Protein AF-A0A3R8KGJ2-F1 (afdb_monomer_lite)

pLDDT: mean 86.98, std 13.28, range [32.97, 97.38]

Secondary structure (DSSP, 8-state):
-------TTPPPPGGG-EEEEEEEESS--PPTT-EEEEETTEEE-STTT-EEEGGGEEEEE-SS-EEEEEB-TTS-B-SPPEEEEEEEETTEEEEEEEETTEEEEEE-

Organism: NCBI:txid2306423

Radius of gyration: 13.86 Å; chains: 1; bounding box: 30×37×35 Å

Foldseek 3Di:
DDPPPPPQLFFDDPLPADKWFWDDKDPDPDPGGWIWGGGRAWTDTDPPVHIGGDPQWGWDDDPFKIWIAGADPVSHGDGDIKIWGFDDDPNFTWIFIDDPPMTIITGD

Sequence (108 aa):
MTASAQSVHQKIPKAYRGTWKLKHASNFKIKKHSKLIVKSRYVKGPQPIGTFKGHKLGVHKGKKFVSFYLINKKGHQVSESTTMRLTHYKHKKALAVGVDVSTLYFTK

Structure (mmCIF, N/CA/C/O backbone):
data_AF-A0A3R8KGJ2-F1
#
_entry.id   AF-A0A3R8KGJ2-F1
#
loop_
_atom_site.group_PDB
_atom_site.id
_atom_site.type_symbol
_atom_site.label_atom_id
_atom_site.label_alt_id
_atom_site.label_comp_id
_atom_site.label_asym_id
_atom_site.label_entity_id
_atom_site.label_seq_id
_atom_site.pdbx_PDB_ins_code
_atom_site.Cartn_x
_atom_site.Cartn_y
_atom_site.Cartn_z
_atom_site.occupancy
_atom_site.B_iso_or_equiv
_atom_site.auth_seq_id
_atom_site.auth_comp_id
_atom_site.auth_asym_id
_atom_site.auth_atom_id
_atom_site.pdbx_PDB_model_num
ATOM 1 N N . MET A 1 1 ? 9.492 -26.838 -19.213 1.00 32.97 1 MET A N 1
ATOM 2 C CA . MET A 1 1 ? 8.709 -26.081 -18.210 1.00 32.97 1 MET A CA 1
ATOM 3 C C . MET A 1 1 ? 8.848 -24.592 -18.499 1.00 32.97 1 MET A C 1
ATOM 5 O O . MET A 1 1 ? 9.862 -24.003 -18.160 1.00 32.97 1 MET A O 1
ATOM 9 N N . THR A 1 2 ? 7.891 -23.976 -19.188 1.00 34.53 2 THR A N 1
ATOM 10 C CA . THR A 1 2 ? 7.921 -22.532 -19.462 1.00 34.53 2 THR A CA 1
ATOM 11 C C . THR A 1 2 ? 7.249 -21.793 -18.311 1.00 34.53 2 THR A C 1
ATOM 13 O O . THR A 1 2 ? 6.024 -21.704 -18.238 1.00 34.53 2 THR A O 1
ATOM 16 N N . ALA A 1 3 ? 8.061 -21.290 -17.379 1.00 40.50 3 ALA A N 1
ATOM 17 C CA . ALA A 1 3 ? 7.620 -20.363 -16.346 1.00 40.50 3 ALA A CA 1
ATOM 18 C C . ALA A 1 3 ? 7.101 -19.089 -17.032 1.00 40.50 3 ALA A C 1
ATOM 20 O O . ALA A 1 3 ? 7.875 -18.242 -17.470 1.00 40.50 3 ALA A O 1
ATOM 21 N N . SER A 1 4 ? 5.778 -19.004 -17.195 1.00 41.34 4 SER A N 1
ATOM 22 C CA . SER A 1 4 ? 5.072 -17.854 -17.759 1.00 41.34 4 SER A CA 1
ATOM 23 C C . SER A 1 4 ? 5.599 -16.571 -17.125 1.00 41.34 4 SER A C 1
ATOM 25 O O . SER A 1 4 ? 5.399 -16.363 -15.928 1.00 41.34 4 SER A O 1
ATOM 27 N N . ALA A 1 5 ? 6.236 -15.712 -17.929 1.00 45.81 5 ALA A N 1
ATOM 28 C CA . ALA A 1 5 ? 6.664 -14.374 -17.548 1.00 45.81 5 ALA A CA 1
ATOM 29 C C . ALA A 1 5 ? 5.481 -13.643 -16.903 1.00 45.81 5 ALA A C 1
ATOM 31 O O . ALA A 1 5 ? 4.558 -13.172 -17.571 1.00 45.81 5 ALA A O 1
ATOM 32 N N . GLN A 1 6 ? 5.448 -13.636 -15.573 1.00 52.47 6 GLN A N 1
ATOM 33 C CA . GLN A 1 6 ? 4.334 -13.112 -14.808 1.00 52.47 6 GLN A CA 1
ATOM 34 C C . GLN A 1 6 ? 4.300 -11.609 -15.063 1.00 52.47 6 GLN A C 1
ATOM 36 O O . GLN A 1 6 ? 5.131 -10.886 -14.530 1.00 52.47 6 GLN A O 1
ATOM 41 N N . SER A 1 7 ? 3.390 -11.172 -15.947 1.00 56.97 7 SER A N 1
ATOM 42 C CA . SER A 1 7 ? 3.295 -9.806 -16.480 1.00 56.97 7 SER A CA 1
ATOM 43 C C . SER A 1 7 ? 3.693 -8.768 -15.427 1.00 56.97 7 SER A C 1
ATOM 45 O O . SER A 1 7 ? 2.892 -8.417 -14.561 1.00 56.97 7 SER A O 1
ATOM 47 N N . VAL A 1 8 ? 4.914 -8.243 -15.529 1.00 56.62 8 VAL A N 1
ATOM 48 C CA . VAL A 1 8 ? 5.515 -7.333 -14.540 1.00 56.62 8 VAL A CA 1
ATOM 49 C C . VAL A 1 8 ? 4.655 -6.069 -14.349 1.00 56.62 8 VAL A C 1
ATOM 51 O O . VAL A 1 8 ? 4.622 -5.452 -13.287 1.00 56.62 8 VAL A O 1
ATOM 54 N N . HIS A 1 9 ? 3.847 -5.732 -15.358 1.00 62.41 9 HIS A N 1
ATOM 55 C CA . HIS A 1 9 ? 2.931 -4.596 -15.377 1.00 62.41 9 HIS A CA 1
ATOM 56 C C . HIS A 1 9 ? 1.503 -4.918 -14.917 1.00 62.41 9 HIS A C 1
ATOM 58 O O . HIS A 1 9 ? 0.537 -4.360 -15.457 1.00 62.41 9 HIS A O 1
ATOM 64 N N . GLN A 1 10 ? 1.328 -5.778 -13.918 1.00 76.06 10 GLN A N 1
ATOM 65 C CA . GLN A 1 10 ? 0.005 -6.042 -13.356 1.00 76.06 10 GLN A CA 1
ATOM 66 C C . GLN A 1 10 ? -0.586 -4.809 -12.654 1.00 76.06 10 GLN A C 1
ATOM 68 O O . GLN A 1 10 ? 0.107 -3.959 -12.101 1.00 76.06 10 GLN A O 1
ATOM 73 N N . LYS A 1 11 ? -1.915 -4.679 -12.727 1.00 89.62 11 LYS A N 1
ATOM 74 C CA . LYS A 1 11 ? -2.667 -3.631 -12.026 1.00 89.62 11 LYS A CA 1
ATOM 75 C C . LYS A 1 11 ? -3.018 -4.116 -10.621 1.00 89.62 11 LYS A C 1
ATOM 77 O O . LYS A 1 11 ? -3.427 -5.265 -10.454 1.00 89.62 11 LYS A O 1
ATOM 82 N N . ILE A 1 12 ? -2.994 -3.215 -9.642 1.00 92.19 12 ILE A N 1
ATOM 83 C CA . ILE A 1 12 ? -3.502 -3.502 -8.294 1.00 92.19 12 ILE A CA 1
ATOM 84 C C . ILE A 1 12 ? -5.008 -3.829 -8.387 1.00 92.19 12 ILE A C 1
ATOM 86 O O . ILE A 1 12 ? -5.747 -3.062 -9.024 1.00 92.19 12 ILE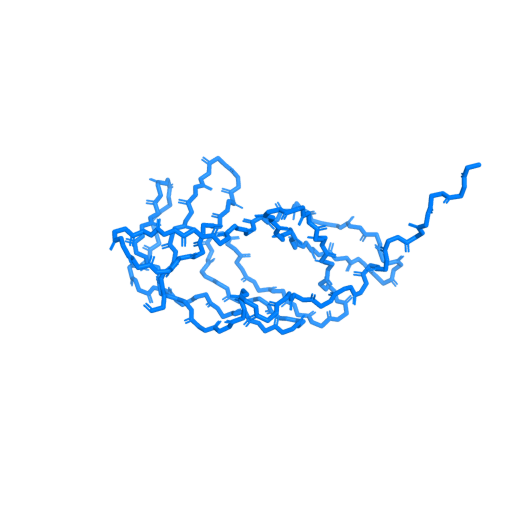 A O 1
ATOM 90 N N . PRO A 1 13 ? -5.505 -4.935 -7.798 1.00 93.44 13 PRO A N 1
ATOM 91 C CA . PRO A 1 13 ? -6.917 -5.326 -7.864 1.00 93.44 13 PRO A CA 1
ATOM 92 C C . PRO A 1 13 ? -7.870 -4.266 -7.299 1.00 93.44 13 PRO A C 1
ATOM 94 O O . PRO A 1 13 ? -7.531 -3.564 -6.347 1.00 93.44 13 PRO A O 1
ATOM 97 N N . LYS A 1 14 ? -9.091 -4.165 -7.852 1.00 94.06 14 LYS A N 1
ATOM 98 C CA . LYS A 1 14 ? -10.094 -3.151 -7.453 1.00 94.06 14 LYS A CA 1
ATOM 99 C C . LYS A 1 14 ? -10.374 -3.149 -5.945 1.00 94.06 14 LYS A C 1
ATOM 101 O O . LYS A 1 14 ? -10.487 -2.075 -5.365 1.00 94.06 14 LYS A O 1
ATOM 106 N N . ALA A 1 15 ? -10.404 -4.319 -5.306 1.00 94.44 15 ALA A N 1
ATOM 107 C CA . ALA A 1 15 ? -10.704 -4.457 -3.881 1.00 94.44 15 ALA A CA 1
ATOM 108 C C . ALA A 1 15 ? -9.717 -3.719 -2.949 1.00 94.44 15 ALA A C 1
ATOM 110 O O . ALA A 1 15 ? -10.115 -3.299 -1.862 1.00 94.44 15 ALA A O 1
ATOM 111 N N . TYR A 1 16 ? -8.470 -3.521 -3.390 1.00 95.44 16 TYR A N 1
ATOM 112 C CA . TYR A 1 16 ? -7.416 -2.810 -2.654 1.00 95.44 16 TYR A CA 1
ATOM 113 C C . TYR A 1 16 ? -7.423 -1.300 -2.924 1.00 95.44 16 TYR A C 1
ATOM 115 O O . TYR A 1 16 ? -6.838 -0.525 -2.171 1.00 95.44 16 TYR A O 1
ATOM 123 N N . ARG A 1 17 ? -8.075 -0.856 -4.005 1.00 95.75 17 ARG A N 1
ATOM 124 C CA . ARG A 1 17 ? -8.046 0.545 -4.436 1.00 95.75 17 ARG A CA 1
ATOM 125 C C . ARG A 1 17 ? -8.881 1.435 -3.520 1.00 95.75 17 ARG A C 1
ATOM 127 O O . ARG A 1 17 ? -9.862 1.001 -2.912 1.00 95.75 17 ARG A O 1
ATOM 134 N N . GLY A 1 18 ? -8.518 2.708 -3.477 1.00 96.31 18 GLY A N 1
ATOM 135 C CA . GLY A 1 18 ? -9.173 3.754 -2.705 1.00 96.31 18 GLY A CA 1
ATOM 136 C C . GLY A 1 18 ? -8.193 4.502 -1.812 1.00 96.31 18 GLY A C 1
ATOM 137 O O . GLY A 1 18 ? -6.982 4.284 -1.864 1.00 96.31 18 GLY A O 1
ATOM 138 N N . THR A 1 19 ? -8.747 5.384 -0.991 1.00 97.38 19 THR A N 1
ATOM 139 C CA . THR A 1 19 ? -8.009 6.104 0.045 1.00 97.38 19 THR A CA 1
ATOM 140 C C . THR A 1 19 ? -8.296 5.443 1.381 1.00 97.38 19 THR A C 1
ATOM 142 O O . THR A 1 19 ? -9.452 5.322 1.774 1.00 97.38 19 THR A O 1
ATOM 145 N N . TRP A 1 20 ? -7.244 5.030 2.069 1.00 96.75 20 TRP A N 1
ATOM 146 C CA . TRP A 1 20 ? -7.301 4.375 3.365 1.00 96.75 20 TRP A CA 1
ATOM 147 C C . TRP A 1 20 ? -6.631 5.268 4.409 1.00 96.75 20 TRP A C 1
ATOM 149 O O . TRP A 1 20 ? -5.671 5.972 4.103 1.00 96.75 20 TRP A O 1
ATOM 159 N N . LYS A 1 21 ? -7.137 5.271 5.638 1.00 96.25 21 LYS A N 1
ATOM 160 C CA . LYS A 1 21 ? -6.652 6.101 6.745 1.00 96.25 21 LYS A CA 1
ATOM 161 C C . LYS A 1 21 ? -5.946 5.224 7.768 1.00 96.25 21 LYS A C 1
ATOM 163 O O . LYS A 1 21 ? -6.523 4.240 8.226 1.00 96.25 21 LYS A O 1
ATOM 168 N N . LEU A 1 22 ? -4.729 5.602 8.151 1.00 94.44 22 LEU A N 1
ATOM 169 C CA . LEU A 1 22 ? -3.947 4.884 9.150 1.00 94.44 22 LEU A CA 1
ATOM 170 C C . LEU A 1 22 ? -4.686 4.867 10.493 1.00 94.44 22 LEU A C 1
ATOM 172 O O . LEU A 1 22 ? -5.078 5.920 11.005 1.00 94.44 22 LEU A O 1
ATOM 176 N N . LYS A 1 23 ? -4.849 3.672 11.060 1.00 93.88 23 LYS A N 1
ATOM 177 C CA . LYS A 1 23 ? -5.438 3.440 12.384 1.00 93.88 23 LYS A CA 1
ATOM 178 C C . LYS A 1 23 ? -4.420 2.956 13.399 1.00 93.88 23 LYS A C 1
ATOM 180 O O . LYS A 1 23 ? -4.492 3.368 14.552 1.00 93.88 23 LYS A O 1
ATOM 185 N N . HIS A 1 24 ? -3.490 2.112 12.969 1.00 91.19 24 HIS A N 1
ATOM 186 C CA . HIS A 1 24 ? -2.486 1.536 13.847 1.00 91.19 24 HIS A CA 1
ATOM 187 C C . HIS A 1 24 ? -1.174 1.311 13.095 1.00 91.19 24 HIS A C 1
ATOM 189 O O . HIS A 1 24 ? -1.189 0.892 11.937 1.00 91.19 24 HIS A O 1
ATOM 195 N N . ALA A 1 25 ? -0.066 1.595 13.770 1.00 89.19 25 ALA A N 1
ATOM 196 C CA . ALA A 1 25 ? 1.292 1.341 13.323 1.00 89.19 25 ALA A CA 1
ATOM 197 C C . ALA A 1 25 ? 2.042 0.729 14.507 1.00 89.19 25 ALA A C 1
ATOM 199 O O . ALA A 1 25 ? 2.045 1.339 15.574 1.00 89.19 25 ALA A O 1
ATOM 200 N N . SER A 1 26 ? 2.613 -0.464 14.335 1.00 80.44 26 SER A N 1
ATOM 201 C CA . SER A 1 26 ? 3.251 -1.187 15.440 1.00 80.44 26 SER A CA 1
ATOM 202 C C . SER A 1 26 ? 4.584 -0.556 15.851 1.00 80.44 26 SER A C 1
ATOM 204 O O . SER A 1 26 ? 4.727 -0.172 17.006 1.00 80.44 26 SER A O 1
ATOM 206 N N . ASN A 1 27 ? 5.523 -0.368 14.910 1.00 79.81 27 ASN A N 1
ATOM 207 C CA . ASN A 1 27 ? 6.895 0.059 15.245 1.00 79.81 27 ASN A CA 1
ATOM 208 C C . ASN A 1 27 ? 7.304 1.386 14.581 1.00 79.81 27 ASN A C 1
ATOM 210 O O . ASN A 1 27 ? 8.472 1.759 14.610 1.00 79.81 27 ASN A O 1
ATOM 214 N N . PHE A 1 28 ? 6.359 2.126 13.992 1.00 77.56 28 PHE A N 1
ATOM 215 C CA . PHE A 1 28 ? 6.638 3.420 13.362 1.00 77.56 28 PHE A CA 1
ATOM 216 C C . PHE A 1 28 ? 5.818 4.549 13.989 1.00 77.56 28 PHE A C 1
ATOM 218 O O . PHE A 1 28 ? 4.596 4.449 14.124 1.00 77.56 28 PHE A O 1
ATOM 225 N N . LYS A 1 29 ? 6.474 5.682 14.279 1.00 82.00 29 LYS A N 1
ATOM 226 C CA . LYS A 1 29 ? 5.816 6.937 14.681 1.00 82.00 29 LYS A CA 1
ATOM 227 C C . LYS A 1 29 ? 5.227 7.649 13.459 1.00 82.00 29 LYS A C 1
ATOM 229 O O . LYS A 1 29 ? 5.713 8.685 13.020 1.00 82.00 29 LYS A O 1
ATOM 234 N N . ILE A 1 30 ? 4.170 7.079 12.887 1.00 84.81 30 ILE A N 1
ATOM 235 C CA . ILE A 1 30 ? 3.436 7.687 11.771 1.00 84.81 30 ILE A CA 1
ATOM 236 C C . ILE A 1 30 ? 2.240 8.460 12.322 1.00 84.81 30 ILE A C 1
ATOM 238 O O . ILE A 1 30 ? 1.483 7.950 13.150 1.00 84.81 30 ILE A O 1
ATOM 242 N N . LYS A 1 31 ? 2.017 9.681 11.820 1.00 83.50 31 LYS A N 1
ATOM 243 C CA . LYS A 1 31 ? 0.851 10.491 12.191 1.00 83.50 31 LYS A CA 1
ATOM 244 C C . LYS A 1 31 ? -0.439 9.690 11.970 1.00 83.50 31 LYS A C 1
ATOM 246 O O . LYS A 1 31 ? -0.698 9.217 10.856 1.00 83.50 31 LYS A O 1
ATOM 251 N N . LYS A 1 32 ? -1.268 9.558 13.012 1.00 80.81 32 LYS A N 1
ATOM 252 C CA . LYS A 1 32 ? -2.602 8.938 12.908 1.00 80.81 32 LYS A CA 1
ATOM 253 C C . LYS A 1 32 ? -3.402 9.587 11.773 1.00 80.81 32 LYS A C 1
ATOM 255 O O . LYS A 1 32 ? -3.257 10.775 11.501 1.00 80.81 32 LYS A O 1
ATO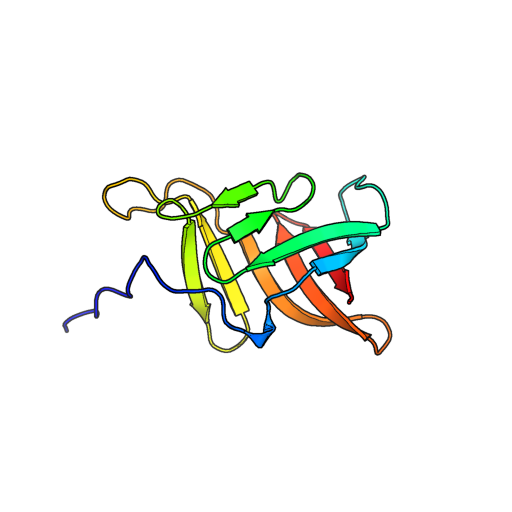M 260 N N . HIS A 1 33 ? -4.240 8.798 11.100 1.00 87.81 33 HIS A N 1
ATOM 261 C CA . HIS A 1 33 ? -5.032 9.219 9.935 1.00 87.81 33 HIS A CA 1
ATOM 262 C C . HIS A 1 33 ? -4.236 9.595 8.677 1.00 87.81 33 HIS A C 1
ATOM 264 O O . HIS A 1 33 ? -4.835 10.069 7.707 1.00 87.81 33 HIS A O 1
ATOM 270 N N . SER A 1 34 ? -2.926 9.323 8.640 1.00 93.00 34 SER A N 1
ATOM 271 C CA . SER A 1 34 ? -2.149 9.394 7.400 1.00 93.00 34 SER A CA 1
ATOM 272 C C . SER A 1 34 ? -2.814 8.571 6.299 1.00 93.00 34 SER A C 1
ATOM 274 O O . SER A 1 34 ? -3.337 7.480 6.542 1.00 93.00 34 SER A O 1
ATOM 276 N N . LYS A 1 35 ? -2.829 9.119 5.084 1.00 95.94 35 LYS A N 1
ATOM 277 C CA . LYS A 1 35 ? -3.544 8.530 3.952 1.00 95.94 35 LYS A CA 1
ATOM 278 C C . LYS A 1 35 ? -2.637 7.570 3.192 1.00 95.94 35 LYS A C 1
ATOM 280 O O . LYS A 1 35 ? -1.527 7.931 2.817 1.00 95.94 35 LYS A O 1
ATOM 285 N N . LEU A 1 36 ? -3.164 6.388 2.909 1.00 96.06 36 LEU A N 1
ATOM 286 C CA . LEU A 1 36 ? -2.655 5.466 1.908 1.00 96.06 36 LEU A CA 1
ATOM 287 C C . LEU A 1 36 ? -3.596 5.502 0.703 1.00 96.06 36 LEU A C 1
ATOM 289 O O . LEU A 1 36 ? -4.755 5.101 0.790 1.00 96.06 36 LEU A O 1
ATOM 293 N N . ILE A 1 37 ? -3.109 6.003 -0.424 1.00 97.06 37 ILE A N 1
ATOM 294 C CA . ILE A 1 37 ? -3.846 6.089 -1.682 1.00 97.06 37 ILE A CA 1
ATOM 295 C C . ILE A 1 37 ? -3.394 4.938 -2.567 1.00 97.06 37 ILE A C 1
ATOM 297 O O . ILE A 1 37 ? -2.229 4.873 -2.949 1.00 97.06 37 ILE A O 1
ATOM 301 N N . VAL A 1 38 ? -4.327 4.068 -2.940 1.00 96.56 38 VAL A N 1
ATOM 302 C CA . VAL A 1 38 ? -4.084 2.927 -3.824 1.00 96.56 38 VAL A CA 1
ATOM 303 C C . VAL A 1 38 ? -4.952 3.076 -5.072 1.00 96.56 38 VAL A C 1
ATOM 305 O O . VAL A 1 38 ? -6.180 3.102 -4.994 1.00 96.56 38 VAL A O 1
ATOM 308 N N . LYS A 1 39 ? -4.337 3.158 -6.251 1.00 95.62 39 LYS A N 1
ATOM 309 C CA . LYS A 1 39 ? -5.012 3.108 -7.561 1.00 95.62 39 LYS A CA 1
ATOM 310 C C . LYS A 1 39 ? -4.458 1.936 -8.376 1.00 95.62 39 LYS A C 1
ATOM 312 O O . LYS A 1 39 ? -3.635 1.166 -7.901 1.00 95.62 39 LYS A O 1
ATOM 317 N N . SER A 1 40 ? -4.915 1.771 -9.615 1.00 92.81 40 SER A N 1
ATOM 318 C CA . SER A 1 40 ? -4.521 0.643 -10.476 1.00 92.81 40 SER A CA 1
ATOM 319 C C . SER A 1 40 ? -3.007 0.521 -10.703 1.00 92.81 40 SER A C 1
ATOM 321 O O . SER A 1 40 ? -2.513 -0.599 -10.772 1.00 92.81 40 SER A O 1
ATOM 323 N N . ARG A 1 41 ? -2.291 1.646 -10.823 1.00 91.50 41 ARG A N 1
ATOM 324 C CA . ARG A 1 41 ? -0.833 1.731 -11.046 1.00 91.50 41 ARG A CA 1
ATOM 325 C C . ARG A 1 41 ? -0.178 2.814 -10.179 1.00 91.50 41 ARG A C 1
ATOM 327 O O . ARG A 1 41 ? 0.713 3.537 -10.624 1.00 91.50 41 ARG A O 1
ATOM 334 N N . TYR A 1 42 ? -0.695 3.000 -8.971 1.00 93.38 42 TYR A N 1
ATOM 335 C CA . TYR A 1 42 ? -0.221 4.045 -8.074 1.00 93.38 42 TYR A CA 1
ATOM 336 C C . TYR A 1 42 ? -0.450 3.648 -6.625 1.00 93.38 42 TYR A C 1
ATOM 338 O O . TYR A 1 42 ? -1.559 3.251 -6.269 1.00 93.38 42 TYR A O 1
ATOM 346 N N . VAL A 1 43 ? 0.578 3.810 -5.805 1.00 94.44 43 VAL A N 1
ATOM 347 C CA . VAL A 1 43 ? 0.503 3.699 -4.351 1.00 94.44 43 VAL A CA 1
ATOM 348 C C . VAL A 1 43 ? 1.203 4.917 -3.769 1.00 94.44 43 VAL A C 1
ATOM 350 O O . VAL A 1 43 ? 2.329 5.213 -4.148 1.00 94.44 43 VAL A O 1
ATOM 353 N N . LYS A 1 44 ? 0.554 5.638 -2.861 1.00 95.19 44 LYS A N 1
ATOM 354 C CA . LYS A 1 44 ? 1.187 6.704 -2.075 1.00 95.19 44 LYS A CA 1
ATOM 355 C C . LYS A 1 44 ? 0.778 6.552 -0.628 1.00 95.19 44 LYS A C 1
ATOM 357 O O . LYS A 1 44 ? -0.411 6.612 -0.331 1.00 95.19 44 LYS A O 1
ATOM 362 N N . GLY A 1 45 ? 1.749 6.379 0.250 1.00 93.56 45 GLY A N 1
ATOM 363 C CA . GLY A 1 45 ? 1.553 6.297 1.688 1.00 93.56 45 GLY A CA 1
ATOM 364 C C . GLY A 1 45 ? 2.547 7.171 2.452 1.00 93.56 45 GLY A C 1
ATOM 365 O O . GLY A 1 45 ? 3.430 7.785 1.848 1.00 93.56 45 GLY A O 1
ATOM 366 N N . PRO A 1 46 ? 2.402 7.241 3.784 1.00 90.62 46 PRO A N 1
ATOM 367 C CA . PRO A 1 46 ? 3.437 7.786 4.660 1.00 90.62 46 PRO A CA 1
ATOM 368 C C . PRO A 1 46 ? 4.725 6.955 4.564 1.00 90.62 46 PRO A C 1
ATOM 370 O O . PRO A 1 46 ? 4.685 5.805 4.128 1.00 90.62 46 PRO A O 1
ATOM 373 N N . GLN A 1 47 ? 5.861 7.499 4.999 1.00 86.50 47 GLN A N 1
ATOM 374 C CA . GLN A 1 47 ? 7.038 6.659 5.239 1.00 86.50 47 GLN A CA 1
ATOM 375 C C . GLN A 1 47 ? 6.731 5.631 6.345 1.00 86.50 47 GLN A C 1
ATOM 377 O O . GLN A 1 47 ? 5.976 5.953 7.267 1.00 86.50 47 GLN A O 1
ATOM 382 N N . PRO A 1 48 ? 7.250 4.396 6.246 1.00 86.31 48 PRO A N 1
ATOM 383 C CA . PRO A 1 48 ? 8.228 3.907 5.258 1.00 86.31 48 PRO A CA 1
ATOM 384 C C . PRO A 1 48 ? 7.650 3.478 3.895 1.00 86.31 48 PRO A C 1
ATOM 386 O O . PRO A 1 48 ? 8.419 3.158 3.001 1.00 86.31 48 PRO A O 1
ATOM 389 N N . ILE A 1 49 ? 6.324 3.488 3.690 1.00 88.88 49 ILE A N 1
ATOM 390 C CA . ILE A 1 49 ? 5.718 3.037 2.422 1.00 88.88 49 ILE A CA 1
ATOM 391 C C . ILE A 1 49 ? 6.226 3.890 1.252 1.00 88.88 49 ILE A C 1
ATOM 393 O O . ILE A 1 49 ? 6.710 3.362 0.265 1.00 88.88 49 ILE A O 1
ATOM 397 N N . GLY A 1 50 ? 6.120 5.217 1.333 1.00 88.94 50 GLY A N 1
ATOM 398 C CA . GLY A 1 50 ? 6.545 6.09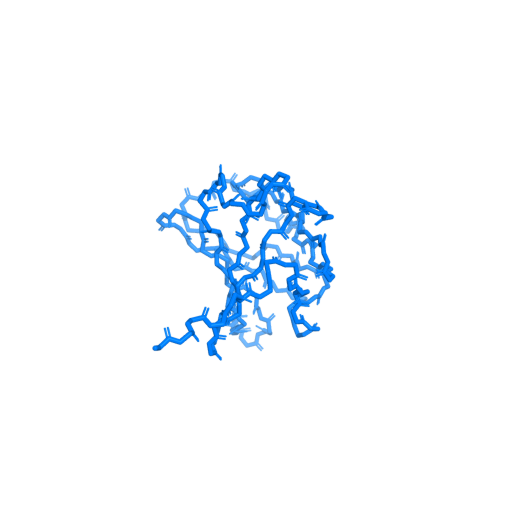6 0.238 1.00 88.94 50 GLY A CA 1
ATOM 399 C C . GLY A 1 50 ? 5.580 6.110 -0.959 1.00 88.94 50 GLY A C 1
ATOM 400 O O . GLY A 1 50 ? 4.370 5.912 -0.813 1.00 88.94 50 GLY A O 1
ATOM 401 N N . THR A 1 51 ? 6.090 6.442 -2.151 1.00 92.06 51 THR A N 1
ATOM 402 C CA . THR A 1 51 ? 5.279 6.637 -3.370 1.00 92.06 51 THR A CA 1
ATOM 403 C C . THR A 1 51 ? 5.791 5.803 -4.541 1.00 92.06 51 THR A C 1
ATOM 405 O O . THR A 1 51 ? 6.931 5.948 -4.967 1.00 92.06 51 THR A O 1
ATOM 408 N N . PHE A 1 52 ? 4.893 5.027 -5.142 1.00 89.88 52 PHE A N 1
ATOM 409 C CA . PHE A 1 52 ? 5.124 4.200 -6.320 1.00 89.88 52 PHE A CA 1
ATOM 410 C C . PHE A 1 52 ? 4.149 4.595 -7.425 1.00 89.88 52 PHE A C 1
ATOM 412 O O . PHE A 1 52 ? 2.944 4.719 -7.189 1.00 89.88 52 PHE A O 1
ATOM 419 N N . LYS A 1 53 ? 4.643 4.793 -8.651 1.00 87.31 53 LYS A N 1
ATOM 420 C CA . LYS A 1 53 ? 3.813 5.283 -9.759 1.00 87.31 53 LYS A CA 1
ATOM 421 C C . LYS A 1 53 ? 4.194 4.693 -11.115 1.00 87.31 53 LYS A C 1
ATOM 423 O O . LYS A 1 53 ? 5.372 4.556 -11.442 1.00 87.31 53 LYS A O 1
ATOM 428 N N . GLY A 1 54 ? 3.171 4.445 -11.932 1.00 81.00 54 GLY A N 1
ATOM 429 C CA . GLY A 1 54 ? 3.296 4.217 -13.372 1.00 81.00 54 GLY A CA 1
ATOM 430 C C . GLY A 1 54 ? 4.083 2.958 -13.7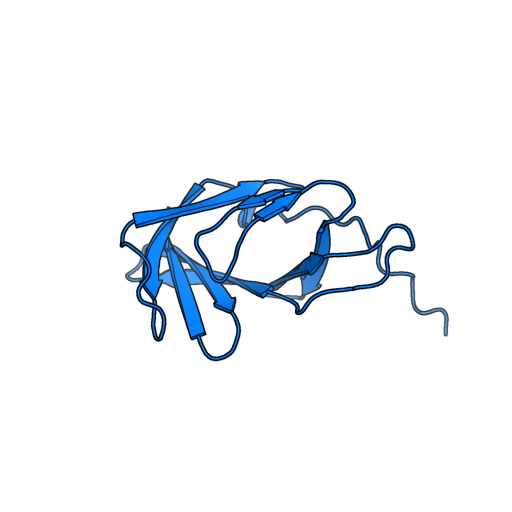31 1.00 81.00 54 GLY A C 1
ATOM 431 O O . GLY A 1 54 ? 3.906 1.910 -13.116 1.00 81.00 54 GLY A O 1
ATOM 432 N N . HIS A 1 55 ? 4.946 3.070 -14.742 1.00 80.06 55 HIS A N 1
ATOM 433 C CA . HIS A 1 55 ? 5.740 1.959 -15.283 1.00 80.06 55 HIS A CA 1
ATOM 434 C C . HIS A 1 55 ? 6.854 1.472 -14.354 1.00 80.06 55 HIS A C 1
ATOM 436 O O . HIS A 1 55 ? 7.416 0.416 -14.604 1.00 80.06 55 HIS A O 1
ATOM 442 N N . LYS A 1 56 ? 7.157 2.214 -13.281 1.00 85.88 56 LYS A N 1
ATOM 443 C CA . LYS A 1 56 ? 8.136 1.812 -12.264 1.00 85.88 56 LYS A CA 1
ATOM 444 C C . LYS A 1 56 ? 7.515 0.991 -11.134 1.00 85.88 56 LYS A C 1
ATOM 446 O O . LYS A 1 56 ? 8.233 0.617 -10.221 1.00 85.88 56 LYS A O 1
ATOM 451 N N . LEU A 1 57 ? 6.204 0.738 -11.158 1.00 89.75 57 LEU A N 1
ATOM 452 C CA . LEU A 1 57 ? 5.513 -0.055 -10.143 1.00 89.75 57 LEU A CA 1
ATOM 453 C C . LEU A 1 57 ? 5.314 -1.495 -10.627 1.00 89.75 57 LEU A C 1
ATOM 455 O O . LEU A 1 57 ? 4.484 -1.742 -11.506 1.00 89.75 57 LEU A O 1
ATOM 459 N N . GLY A 1 58 ? 6.046 -2.426 -10.019 1.00 91.06 58 GLY A N 1
ATOM 460 C CA . GLY A 1 58 ? 5.805 -3.860 -10.131 1.00 91.06 58 GLY A CA 1
ATOM 461 C C . GLY A 1 58 ? 4.699 -4.296 -9.176 1.00 91.06 58 GLY A C 1
ATOM 462 O O . GLY A 1 58 ? 4.605 -3.796 -8.055 1.00 91.06 58 GLY A O 1
ATOM 463 N N . VAL A 1 59 ? 3.835 -5.205 -9.626 1.00 91.75 59 VAL A N 1
ATOM 464 C CA . VAL A 1 59 ? 2.738 -5.745 -8.813 1.00 91.75 59 VAL A CA 1
ATOM 465 C C . VAL A 1 59 ? 2.726 -7.259 -8.935 1.00 91.75 59 VAL A C 1
ATOM 467 O O . VAL A 1 59 ? 2.570 -7.793 -10.030 1.00 91.75 59 VAL A O 1
ATOM 470 N N . HIS A 1 60 ? 2.801 -7.941 -7.798 1.00 90.62 60 HIS A N 1
ATOM 471 C CA . HIS A 1 60 ? 2.614 -9.380 -7.696 1.00 90.62 60 HIS A CA 1
ATOM 472 C C . HIS A 1 60 ? 1.314 -9.679 -6.941 1.00 90.62 60 HIS A C 1
ATOM 474 O O . HIS A 1 60 ? 1.078 -9.164 -5.847 1.00 90.62 60 HIS A O 1
ATOM 480 N N . LYS A 1 61 ? 0.449 -10.512 -7.527 1.00 90.50 61 LYS A N 1
ATOM 481 C CA . LYS A 1 61 ? -0.808 -10.960 -6.912 1.00 90.50 61 LYS A CA 1
ATOM 482 C C . LYS A 1 61 ? -0.647 -12.395 -6.414 1.00 90.50 61 LYS A C 1
ATOM 484 O O . LYS A 1 61 ? -0.567 -13.308 -7.229 1.00 90.50 61 LYS A O 1
ATOM 489 N N . GLY A 1 62 ? -0.663 -12.578 -5.100 1.00 87.94 62 GLY A N 1
ATOM 490 C CA . GLY A 1 62 ? -0.807 -13.887 -4.470 1.00 87.94 62 GLY A CA 1
ATOM 491 C C . GLY A 1 62 ? -2.272 -14.213 -4.161 1.00 87.94 62 GLY A C 1
ATOM 492 O O . GLY A 1 62 ? -3.164 -13.381 -4.331 1.00 87.94 62 GLY A O 1
ATOM 493 N N . LYS A 1 63 ? -2.534 -15.416 -3.633 1.00 86.94 63 LYS A N 1
ATOM 494 C CA . LYS A 1 63 ? -3.897 -15.900 -3.319 1.00 86.94 63 LYS A CA 1
ATOM 495 C C . LYS A 1 63 ? -4.670 -14.990 -2.349 1.00 86.94 63 LYS A C 1
ATOM 497 O O . LYS A 1 63 ? -5.882 -14.856 -2.468 1.00 86.94 63 LYS A O 1
ATOM 502 N N . LYS A 1 64 ? -3.980 -14.374 -1.381 1.00 90.25 64 LYS A N 1
ATOM 503 C CA . LYS A 1 64 ? -4.579 -13.517 -0.331 1.00 90.25 64 LYS A CA 1
ATOM 504 C C . LYS A 1 64 ? -3.831 -12.196 -0.112 1.00 90.25 64 LYS A C 1
ATOM 506 O O . LYS A 1 64 ? -4.062 -11.503 0.878 1.00 90.25 64 LYS A O 1
ATOM 511 N N . PHE A 1 65 ? -2.902 -11.854 -0.999 1.00 93.06 65 PHE A N 1
ATOM 512 C CA . PHE A 1 65 ? -2.065 -10.671 -0.838 1.00 93.06 65 PHE A CA 1
ATOM 513 C C . PHE A 1 65 ? -1.699 -10.047 -2.181 1.00 93.06 65 PHE A C 1
ATOM 515 O O . PHE A 1 65 ? -1.731 -10.696 -3.224 1.00 93.06 65 PHE A O 1
ATOM 522 N N . VAL A 1 66 ? -1.340 -8.771 -2.132 1.00 93.62 66 VAL A N 1
ATOM 523 C CA . VAL A 1 66 ? -0.776 -8.030 -3.257 1.00 93.62 66 VAL A CA 1
ATOM 524 C C . VAL A 1 66 ? 0.530 -7.429 -2.782 1.00 93.62 66 VAL A C 1
ATOM 526 O O . VAL A 1 66 ? 0.515 -6.627 -1.854 1.00 93.62 66 VAL A O 1
ATOM 529 N N . SER A 1 67 ? 1.635 -7.794 -3.414 1.00 92.69 67 SER A N 1
ATOM 530 C CA . SER A 1 67 ? 2.931 -7.168 -3.167 1.00 92.69 67 SER A CA 1
ATOM 531 C C . SER A 1 67 ? 3.225 -6.154 -4.259 1.00 92.69 67 SER A C 1
ATOM 533 O O . SER A 1 67 ? 2.838 -6.337 -5.416 1.00 92.69 67 SER A O 1
ATOM 535 N N . PHE A 1 68 ? 3.872 -5.061 -3.885 1.00 92.06 68 PHE A N 1
ATOM 536 C CA . PHE A 1 68 ? 4.279 -4.014 -4.803 1.00 92.06 68 PHE A CA 1
ATOM 537 C C . PHE A 1 68 ? 5.705 -3.557 -4.503 1.00 92.06 68 PHE A C 1
ATOM 539 O O . PHE A 1 68 ? 6.139 -3.559 -3.353 1.00 92.06 68 PHE A O 1
ATOM 546 N N . TYR A 1 69 ? 6.431 -3.200 -5.556 1.00 91.81 69 TYR A N 1
ATOM 547 C CA . TYR A 1 69 ? 7.859 -2.886 -5.518 1.00 91.81 69 TYR A CA 1
ATOM 548 C C . TYR A 1 69 ? 8.227 -1.969 -6.688 1.00 91.81 69 TYR A C 1
ATOM 550 O O . TYR A 1 69 ? 7.443 -1.788 -7.626 1.00 91.81 69 TYR A O 1
ATOM 558 N N . LEU A 1 70 ? 9.419 -1.376 -6.642 1.00 90.50 70 LEU A N 1
ATOM 559 C CA . LEU A 1 70 ? 9.977 -0.648 -7.772 1.00 90.50 70 LEU A CA 1
ATOM 560 C C . LEU A 1 70 ? 10.589 -1.617 -8.780 1.00 90.50 70 LEU A C 1
ATOM 562 O O . LEU A 1 70 ? 11.297 -2.553 -8.411 1.00 90.50 70 LEU A O 1
ATOM 566 N N . ILE A 1 71 ? 10.341 -1.351 -10.059 1.00 90.06 71 ILE A N 1
ATOM 567 C CA . ILE A 1 71 ? 10.982 -2.030 -11.185 1.00 90.06 71 ILE A CA 1
ATOM 568 C C . ILE A 1 71 ? 11.779 -1.036 -12.027 1.00 90.06 71 ILE A C 1
ATOM 570 O O . I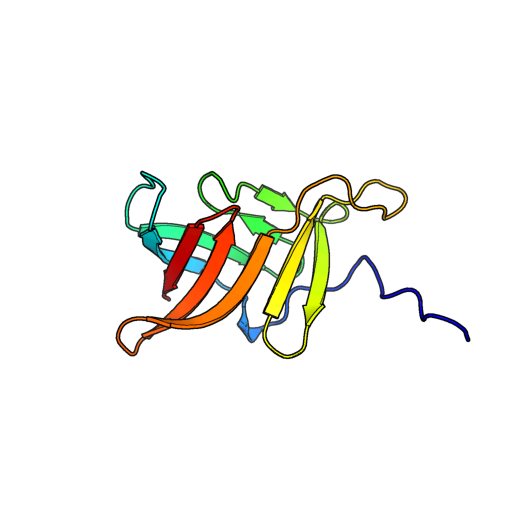LE A 1 71 ? 11.399 0.132 -12.169 1.00 90.06 71 ILE A O 1
ATOM 574 N N . ASN A 1 72 ? 12.887 -1.499 -12.599 1.00 88.88 72 ASN A N 1
ATOM 575 C CA . ASN A 1 72 ? 13.651 -0.736 -13.579 1.00 88.88 72 ASN A CA 1
ATOM 576 C C . ASN A 1 72 ? 12.993 -0.791 -14.972 1.00 88.88 72 ASN A C 1
ATOM 578 O O . ASN A 1 72 ? 11.978 -1.453 -15.185 1.00 88.88 72 ASN A O 1
ATOM 582 N N . LYS A 1 73 ? 13.591 -0.100 -15.952 1.00 85.31 73 LYS A N 1
ATOM 583 C CA . LYS A 1 73 ? 13.099 -0.084 -17.343 1.00 85.31 73 LYS A CA 1
ATOM 584 C C . LYS A 1 73 ? 13.087 -1.471 -18.005 1.00 85.31 73 LYS A C 1
ATOM 586 O O . LYS A 1 73 ? 12.318 -1.673 -18.934 1.00 85.31 73 LYS A O 1
ATOM 591 N N . LYS A 1 74 ? 13.912 -2.407 -17.523 1.00 85.19 74 LYS A N 1
ATOM 592 C CA . LYS A 1 74 ? 13.972 -3.806 -17.977 1.00 85.19 74 LYS A CA 1
ATOM 593 C C . LYS A 1 74 ? 12.960 -4.707 -17.248 1.00 85.19 74 LYS A C 1
ATOM 595 O O . LYS A 1 74 ? 12.930 -5.905 -17.483 1.00 85.19 74 LYS A O 1
ATOM 600 N N . GLY A 1 75 ? 12.143 -4.152 -16.346 1.00 83.31 75 GLY A N 1
ATOM 601 C CA . GLY A 1 75 ? 11.164 -4.903 -15.559 1.00 83.31 75 GLY A CA 1
ATOM 602 C C . GLY A 1 75 ? 11.749 -5.661 -14.364 1.00 83.31 75 GLY A C 1
ATOM 603 O O . GLY A 1 75 ? 11.012 -6.371 -13.685 1.00 83.31 75 GLY A O 1
ATOM 604 N N . HIS A 1 76 ? 13.040 -5.509 -14.062 1.00 85.88 76 HIS A N 1
ATOM 605 C CA . HIS A 1 76 ? 13.645 -6.163 -12.901 1.00 85.88 76 HIS A CA 1
ATOM 606 C C . HIS A 1 76 ? 13.319 -5.384 -11.631 1.00 85.88 76 HIS A C 1
ATOM 608 O O . HIS A 1 76 ? 13.346 -4.150 -11.633 1.00 85.88 76 HIS A O 1
ATOM 614 N N . GLN A 1 77 ? 13.034 -6.103 -10.549 1.00 90.56 77 GLN A N 1
ATOM 615 C CA . GLN A 1 77 ? 12.821 -5.521 -9.229 1.00 90.56 77 GLN A CA 1
ATOM 616 C C . GLN A 1 77 ? 14.102 -4.832 -8.733 1.00 90.56 77 GLN A C 1
ATOM 618 O O . GLN A 1 77 ? 15.190 -5.386 -8.842 1.00 90.56 77 GLN A O 1
ATOM 623 N N . VAL A 1 78 ? 13.961 -3.614 -8.203 1.00 89.88 78 VAL A N 1
ATOM 624 C CA . VAL A 1 78 ? 15.069 -2.783 -7.686 1.00 89.88 78 VAL A CA 1
ATOM 625 C C . VAL A 1 78 ? 14.799 -2.222 -6.287 1.00 89.88 78 VAL A C 1
ATOM 627 O O . VAL A 1 78 ? 15.530 -1.361 -5.811 1.00 89.88 78 VAL A O 1
ATOM 630 N N . SER A 1 79 ? 13.732 -2.673 -5.630 1.00 88.12 79 SER A N 1
ATOM 631 C CA . SER A 1 79 ? 13.455 -2.366 -4.226 1.00 88.12 79 SER A CA 1
ATOM 632 C C . SER A 1 79 ? 12.929 -3.596 -3.506 1.00 88.12 79 SER A C 1
ATOM 634 O O . SER A 1 79 ? 12.475 -4.554 -4.135 1.00 88.12 79 SER A O 1
ATOM 636 N N . GLU A 1 80 ? 12.888 -3.525 -2.184 1.00 88.00 80 GLU A N 1
ATOM 637 C CA . GLU A 1 80 ? 12.118 -4.468 -1.385 1.00 88.00 80 GLU A CA 1
ATOM 638 C C . GLU A 1 80 ? 10.629 -4.432 -1.750 1.00 88.00 80 GLU A C 1
ATOM 640 O O . GLU A 1 80 ? 10.096 -3.436 -2.261 1.00 88.00 80 GLU A O 1
ATOM 645 N N . SER A 1 81 ? 9.962 -5.558 -1.502 1.00 89.81 81 SER A N 1
ATOM 646 C CA . SER A 1 81 ? 8.531 -5.714 -1.726 1.00 89.81 81 SER A CA 1
ATOM 647 C C . SER A 1 81 ? 7.739 -5.299 -0.497 1.00 89.81 81 SER A C 1
ATOM 649 O O . SER A 1 81 ? 7.885 -5.872 0.576 1.00 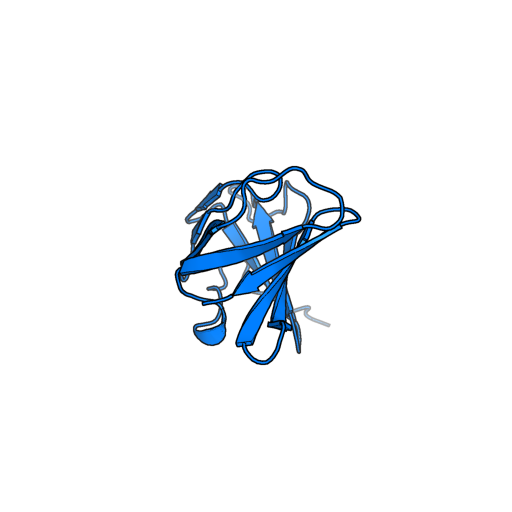89.81 81 SER A O 1
ATOM 651 N N . THR A 1 82 ? 6.812 -4.364 -0.675 1.00 92.38 82 THR A N 1
ATOM 652 C CA . THR A 1 82 ? 5.792 -4.056 0.330 1.00 92.38 82 THR A CA 1
ATOM 653 C C . THR A 1 82 ? 4.556 -4.903 0.072 1.00 92.38 82 THR A C 1
ATOM 655 O O . THR A 1 82 ? 4.065 -4.965 -1.056 1.00 92.38 82 THR A O 1
ATOM 658 N N . THR A 1 83 ? 4.016 -5.544 1.107 1.00 93.94 83 THR A N 1
ATOM 659 C CA . THR A 1 83 ? 2.879 -6.464 0.954 1.00 93.94 83 THR A CA 1
ATOM 660 C C . THR A 1 83 ? 1.601 -5.890 1.548 1.00 93.94 83 THR A C 1
ATOM 662 O O . THR A 1 83 ? 1.594 -5.393 2.667 1.00 93.94 83 THR A O 1
ATOM 665 N N . MET A 1 84 ? 0.490 -6.001 0.819 1.00 95.38 84 MET A N 1
ATOM 666 C CA . MET A 1 84 ? -0.854 -5.635 1.265 1.00 95.38 84 MET A CA 1
ATOM 667 C C . MET A 1 84 ? -1.747 -6.859 1.392 1.00 95.38 84 MET A C 1
ATOM 669 O O . MET A 1 84 ? -1.843 -7.684 0.479 1.00 95.38 84 MET A O 1
ATOM 673 N N . ARG A 1 85 ? -2.512 -6.913 2.477 1.00 96.31 85 ARG A N 1
ATOM 674 C CA . ARG A 1 85 ? -3.569 -7.900 2.697 1.00 96.31 85 ARG A CA 1
ATOM 675 C C . ARG A 1 85 ? -4.869 -7.191 3.034 1.00 96.31 85 ARG A C 1
ATOM 677 O O . ARG A 1 85 ? -4.890 -6.277 3.857 1.00 96.31 85 ARG A O 1
ATOM 684 N N . LEU A 1 86 ? -5.952 -7.614 2.391 1.00 96.19 86 LEU A N 1
ATOM 685 C CA . LEU A 1 86 ? -7.291 -7.221 2.814 1.00 96.19 86 LEU A CA 1
ATOM 686 C C . LEU A 1 86 ? -7.639 -7.991 4.083 1.00 96.19 86 LEU A C 1
ATOM 688 O O . LEU A 1 86 ? -7.481 -9.207 4.136 1.00 96.19 86 LEU A O 1
ATOM 692 N N . THR A 1 87 ? -8.087 -7.269 5.099 1.00 95.44 87 THR A N 1
ATOM 693 C CA . THR A 1 87 ? -8.441 -7.818 6.407 1.00 95.44 87 THR A CA 1
ATOM 694 C C . THR A 1 87 ? -9.544 -6.973 7.044 1.00 95.44 87 THR A C 1
ATOM 696 O O . THR A 1 87 ? -10.126 -6.097 6.396 1.00 95.44 87 THR A O 1
ATOM 699 N N . HIS A 1 88 ? -9.819 -7.214 8.320 1.00 94.69 88 HIS A N 1
ATOM 700 C CA . HIS A 1 88 ? -10.645 -6.366 9.160 1.00 94.69 88 HIS A CA 1
ATOM 701 C C . HIS A 1 88 ? -9.822 -5.847 10.341 1.00 94.69 88 HIS A C 1
ATOM 703 O O . HIS A 1 88 ? -9.012 -6.567 10.915 1.00 94.69 88 HIS A O 1
ATOM 709 N N . TYR A 1 89 ? -10.032 -4.586 10.704 1.00 92.62 89 TYR A N 1
ATOM 710 C CA . TYR A 1 89 ? -9.491 -3.978 11.915 1.00 92.62 89 TYR A CA 1
ATOM 711 C C . TYR A 1 89 ? -10.657 -3.378 12.697 1.00 92.62 89 TYR A C 1
ATOM 713 O O . TYR A 1 89 ? -11.322 -2.467 12.199 1.00 92.62 89 TYR A O 1
ATOM 721 N N . LYS A 1 90 ? -10.933 -3.910 13.895 1.00 91.06 90 LYS A N 1
ATOM 722 C CA . LYS A 1 90 ? -12.099 -3.535 14.721 1.00 91.06 90 LYS A CA 1
ATOM 723 C C . LYS A 1 90 ? -13.411 -3.535 13.914 1.00 91.06 90 LYS A C 1
ATOM 725 O O . LYS A 1 90 ? -14.077 -2.509 13.807 1.00 91.06 90 LYS A O 1
ATOM 730 N N . HIS A 1 91 ? -13.720 -4.665 13.270 1.00 92.50 91 HIS A N 1
ATOM 731 C CA . HIS A 1 91 ? -14.903 -4.885 12.413 1.00 92.50 91 HIS A CA 1
ATOM 732 C C . HIS A 1 91 ? -15.006 -4.007 11.152 1.00 92.50 91 HIS A C 1
ATOM 734 O O . HIS A 1 91 ? -15.954 -4.136 10.384 1.00 92.50 91 HIS A O 1
ATOM 740 N N . LYS A 1 92 ? -14.020 -3.145 10.876 1.00 92.81 92 LYS A N 1
ATOM 741 C CA . LYS A 1 92 ? -13.981 -2.325 9.660 1.00 92.81 92 LYS A CA 1
ATOM 742 C C . LYS A 1 92 ? -13.039 -2.936 8.640 1.00 92.81 92 LYS A C 1
ATOM 744 O O . LYS A 1 92 ? -11.945 -3.375 8.989 1.00 92.81 92 LYS A O 1
ATOM 749 N N . LYS A 1 93 ? -13.437 -2.917 7.366 1.00 94.88 93 LYS A N 1
ATOM 750 C CA . LYS A 1 93 ? -12.572 -3.331 6.256 1.00 94.88 93 LYS A CA 1
ATOM 751 C C . LYS A 1 93 ? -11.254 -2.560 6.307 1.00 94.88 93 LYS A C 1
ATOM 753 O O . LYS A 1 93 ? -11.245 -1.327 6.378 1.00 94.88 93 LYS A O 1
ATOM 758 N N . ALA A 1 94 ? -10.153 -3.294 6.235 1.00 96.50 94 ALA A N 1
ATOM 759 C CA . ALA A 1 94 ? -8.816 -2.760 6.396 1.00 96.50 94 ALA A CA 1
ATOM 760 C C . ALA A 1 94 ? -7.839 -3.298 5.347 1.00 96.50 94 ALA A C 1
ATOM 762 O O . ALA A 1 94 ? -8.010 -4.385 4.791 1.00 96.50 94 ALA A O 1
ATOM 763 N N . LEU A 1 95 ? -6.787 -2.522 5.111 1.00 96.69 95 LEU A N 1
ATOM 764 C CA . LEU A 1 95 ? -5.547 -2.976 4.508 1.00 96.69 95 LEU A CA 1
ATOM 765 C C . LEU A 1 95 ? -4.488 -3.088 5.595 1.00 96.69 95 LEU A C 1
ATOM 767 O O . LEU A 1 95 ? -4.116 -2.084 6.202 1.00 96.69 95 LEU A O 1
ATOM 771 N N . ALA A 1 96 ? -4.003 -4.306 5.804 1.00 96.12 96 ALA A N 1
ATOM 772 C CA . ALA A 1 96 ? -2.757 -4.547 6.509 1.00 96.12 96 ALA A CA 1
ATOM 773 C C . ALA A 1 96 ? -1.614 -4.413 5.502 1.00 96.12 96 ALA A C 1
ATOM 775 O O . ALA A 1 96 ? -1.585 -5.130 4.499 1.00 96.12 96 ALA A O 1
ATOM 776 N N . VAL A 1 97 ? -0.708 -3.474 5.749 1.00 95.38 97 VAL A N 1
ATOM 777 C CA . VAL A 1 97 ? 0.472 -3.221 4.926 1.00 95.38 97 VAL A CA 1
ATOM 778 C C . VAL A 1 97 ? 1.702 -3.607 5.730 1.00 95.38 97 VAL A C 1
ATOM 780 O O . VAL A 1 97 ? 1.999 -2.966 6.736 1.00 95.38 97 VAL A O 1
ATOM 783 N N . GLY A 1 98 ? 2.381 -4.667 5.304 1.00 93.12 98 GLY A N 1
ATOM 784 C CA . GLY A 1 98 ? 3.645 -5.103 5.887 1.00 93.12 98 GLY A CA 1
ATOM 785 C C . GLY A 1 98 ? 4.796 -4.310 5.283 1.00 93.12 98 GLY A C 1
ATOM 786 O O . GLY A 1 98 ? 4.961 -4.331 4.060 1.00 93.12 98 GLY A O 1
ATOM 787 N N . VAL A 1 99 ? 5.549 -3.615 6.133 1.00 84.94 99 VAL A N 1
ATOM 788 C CA . VAL A 1 99 ? 6.786 -2.920 5.767 1.00 84.94 99 VAL A CA 1
ATOM 789 C C . VAL A 1 99 ? 7.843 -3.289 6.797 1.00 84.94 99 VAL A C 1
ATOM 791 O O . VAL A 1 99 ? 7.651 -3.001 7.982 1.00 84.94 99 VAL A O 1
ATOM 794 N N . ASP A 1 100 ? 8.923 -3.922 6.337 1.00 80.94 100 ASP A N 1
ATOM 795 C CA . ASP A 1 100 ? 9.968 -4.485 7.199 1.00 80.94 100 ASP A CA 1
ATOM 796 C C . ASP A 1 100 ? 9.349 -5.385 8.303 1.00 80.94 100 ASP A C 1
ATOM 798 O O . ASP A 1 100 ? 8.433 -6.165 8.023 1.00 80.94 100 ASP A O 1
ATOM 802 N N . VAL A 1 101 ? 9.765 -5.248 9.564 1.00 78.88 101 VAL A N 1
ATOM 803 C CA . VAL A 1 101 ? 9.228 -5.980 10.725 1.00 78.88 101 VAL A CA 1
ATOM 804 C C . VAL A 1 101 ? 7.870 -5.466 11.233 1.00 78.88 101 VAL A C 1
ATOM 806 O O . VAL A 1 101 ? 7.363 -5.944 12.248 1.00 78.88 101 VAL A O 1
ATOM 809 N N . SER A 1 102 ? 7.256 -4.478 10.571 1.00 84.69 102 SER A N 1
ATOM 810 C CA . SER A 1 102 ? 6.018 -3.838 11.041 1.00 84.69 102 SER A CA 1
ATOM 811 C C . SER A 1 102 ? 4.812 -4.104 10.158 1.00 84.69 102 SER A C 1
ATOM 813 O O . SER A 1 102 ? 4.899 -4.220 8.938 1.00 84.69 102 SER A O 1
ATOM 815 N N . THR A 1 103 ? 3.632 -4.070 10.781 1.00 91.75 103 THR A N 1
ATOM 816 C CA . THR A 1 103 ? 2.355 -4.048 10.063 1.00 91.75 103 THR A CA 1
ATOM 817 C C . THR A 1 103 ? 1.599 -2.761 10.359 1.00 91.75 103 THR A C 1
ATOM 819 O O . THR A 1 103 ? 1.339 -2.403 11.508 1.00 91.75 103 THR A O 1
ATOM 822 N N . LEU A 1 104 ? 1.209 -2.066 9.296 1.00 94.12 104 LEU A N 1
ATOM 823 C CA . LEU A 1 104 ? 0.393 -0.863 9.340 1.00 94.12 104 LEU A CA 1
ATOM 824 C C . LEU A 1 104 ? -1.046 -1.210 8.960 1.00 94.12 104 LEU A C 1
ATOM 826 O O . LEU A 1 104 ? -1.290 -1.785 7.901 1.00 94.12 104 LEU A O 1
ATOM 830 N N . TYR A 1 105 ? -2.013 -0.826 9.789 1.00 95.31 105 TYR A N 1
ATOM 831 C CA . TYR A 1 105 ? -3.432 -1.046 9.514 1.00 95.31 105 TYR A CA 1
ATOM 832 C C . TYR A 1 105 ? -4.096 0.247 9.063 1.00 95.31 105 TYR A C 1
ATOM 834 O O . TYR A 1 105 ? -4.157 1.229 9.810 1.00 95.31 105 TYR A O 1
ATOM 842 N N . PHE A 1 106 ? -4.654 0.228 7.856 1.00 95.88 106 PHE A N 1
ATOM 843 C CA . PHE A 1 106 ? -5.430 1.329 7.303 1.00 95.88 106 PHE A CA 1
ATOM 844 C C . PHE A 1 106 ? -6.881 0.905 7.094 1.00 95.88 106 PHE A C 1
ATOM 846 O O . PHE A 1 106 ? -7.126 -0.151 6.526 1.00 95.88 106 PHE A O 1
ATOM 853 N N . THR A 1 107 ? -7.851 1.729 7.481 1.00 95.81 107 THR A N 1
ATOM 854 C CA . THR A 1 107 ? -9.281 1.473 7.220 1.00 95.81 107 THR A CA 1
ATOM 855 C C . THR A 1 107 ? -9.839 2.477 6.221 1.00 95.81 107 THR A C 1
ATOM 857 O O . THR A 1 107 ? -9.274 3.561 6.058 1.00 95.81 107 THR A O 1
ATOM 860 N N . LYS A 1 108 ? -10.950 2.139 5.566 1.00 88.81 108 LYS A N 1
ATOM 861 C CA . LYS A 1 108 ? -11.775 3.147 4.884 1.00 88.81 108 LYS A CA 1
ATOM 862 C C . LYS A 1 108 ? -12.627 3.920 5.888 1.00 88.81 108 LYS A C 1
ATOM 864 O O . LYS A 1 108 ? -12.936 3.341 6.956 1.00 88.81 108 LYS A O 1
#